Protein AF-A0AAX6G4R4-F1 (afdb_monomer_lite)

Organism: Iris pallida (NCBI:txid29817)

Sequence (168 aa):
MSNVGKSVAKDSIELMPPMQLGIRGGVRNVVQIITHDASCYMEAAGAKLEEKYNIFWTVCADYCINKITERLESMDHVKMVLDEAKAITRFLYSDELLLELMRKHIVERELIRSSMLKSVVPFITLENMVSERENLVRMFTSEAWSTFPWICDLVMDSSFGAAEIDIL

Foldseek 3Di:
DPDPVVVVLVVVVVPDDDWDWDFDDDPDTEIETEAQDDPPSLVVVQVVCVVVDNYHYYYDPLSVVLVVLVVQCPDPVSVVLLVVLVVVLCVCPVDPLSLVLLLVQADVSDLQDDDPRPSCRSVSSSVSCVVSVVSVVCSCVDPSVVPDPCVVVVVPPPVPPPPPPPPD

Radius of gyration: 25.33 Å; chains: 1; bounding box: 49×46×71 Å

pLDDT: mean 76.09, std 22.22, range [28.98, 96.69]

InterPro domains:
  IPR007021 Domain of unknown function DUF659 [PF04937] (26-88)

Structure (mmCIF, N/CA/C/O backbone):
data_AF-A0AAX6G4R4-F1
#
_entry.id   AF-A0AAX6G4R4-F1
#
loop_
_atom_site.group_PDB
_atom_site.id
_atom_site.type_symbol
_atom_site.label_atom_id
_atom_site.label_alt_id
_atom_site.label_comp_id
_atom_site.label_asym_id
_atom_site.label_entity_id
_atom_site.label_seq_id
_atom_site.pdbx_PDB_ins_code
_atom_site.Cartn_x
_atom_site.Cartn_y
_atom_site.Cartn_z
_atom_site.occupancy
_atom_site.B_iso_or_equiv
_atom_site.auth_seq_id
_atom_site.auth_comp_id
_atom_site.auth_asym_id
_atom_site.auth_atom_id
_atom_site.pdbx_PDB_model_num
ATOM 1 N N . MET A 1 1 ? -22.567 -13.979 45.322 1.00 32.25 1 MET A N 1
ATOM 2 C CA . MET A 1 1 ? -21.592 -13.941 44.203 1.00 32.25 1 MET A CA 1
ATOM 3 C C . MET A 1 1 ? -21.532 -12.532 43.586 1.00 32.25 1 MET A C 1
ATOM 5 O O . MET A 1 1 ? -21.716 -12.382 42.389 1.00 32.25 1 MET A O 1
ATOM 9 N N . SER A 1 2 ? -21.326 -11.475 44.389 1.00 43.62 2 SER A N 1
ATOM 10 C CA . SER A 1 2 ? -21.763 -10.108 44.019 1.00 43.62 2 SER A CA 1
ATOM 11 C C . SER A 1 2 ? -20.730 -8.979 44.151 1.00 43.62 2 SER A C 1
ATOM 13 O O . SER A 1 2 ? -21.127 -7.820 44.089 1.00 43.62 2 SER A O 1
ATOM 15 N N . ASN A 1 3 ? -19.433 -9.262 44.306 1.00 31.30 3 ASN A N 1
ATOM 16 C CA . ASN A 1 3 ? -18.429 -8.197 44.503 1.00 31.30 3 ASN A CA 1
ATOM 17 C C . ASN A 1 3 ? -17.308 -8.136 43.457 1.00 31.30 3 ASN A C 1
ATOM 19 O O . ASN A 1 3 ? -16.628 -7.120 43.385 1.00 31.30 3 ASN A O 1
ATOM 23 N N . VAL A 1 4 ? -17.148 -9.152 42.604 1.00 34.06 4 VAL A N 1
ATOM 24 C CA . VAL A 1 4 ? -16.062 -9.176 41.607 1.00 34.06 4 VAL A CA 1
ATOM 25 C C . VAL A 1 4 ? -16.385 -8.277 40.405 1.00 34.06 4 VAL A C 1
ATOM 27 O O . VAL A 1 4 ? -15.574 -7.443 40.024 1.00 34.06 4 VAL A O 1
ATOM 30 N N . GLY A 1 5 ? -17.614 -8.328 39.874 1.00 31.55 5 GLY A N 1
ATOM 31 C CA . GLY A 1 5 ? -18.009 -7.516 38.708 1.00 31.55 5 GLY A CA 1
ATOM 32 C C . GLY A 1 5 ? -18.078 -6.001 38.957 1.00 31.55 5 GLY A C 1
ATOM 33 O O . GLY A 1 5 ? -18.014 -5.221 38.012 1.00 31.55 5 GLY A O 1
ATOM 34 N N . LYS A 1 6 ? -18.177 -5.564 40.222 1.00 33.38 6 LYS A N 1
ATOM 35 C CA . LYS A 1 6 ? -18.164 -4.135 40.584 1.00 33.38 6 LYS A CA 1
ATOM 36 C C . LYS A 1 6 ? -16.751 -3.563 40.715 1.00 33.38 6 LYS A C 1
ATOM 38 O O . LYS A 1 6 ? -16.592 -2.374 40.457 1.00 33.38 6 LYS A O 1
ATOM 43 N N . SER A 1 7 ? -15.754 -4.371 41.098 1.00 30.64 7 SER A N 1
ATOM 44 C CA . SER A 1 7 ? -14.354 -3.914 41.152 1.00 30.64 7 SER A CA 1
ATOM 45 C C . SER A 1 7 ? -13.790 -3.787 39.742 1.00 30.64 7 SER A C 1
ATOM 47 O O . SER A 1 7 ? -13.319 -2.715 39.394 1.00 30.64 7 SER A O 1
ATOM 49 N N . VAL A 1 8 ? -14.007 -4.787 38.880 1.00 35.00 8 VAL A N 1
ATOM 50 C CA . VAL A 1 8 ? -13.527 -4.759 37.487 1.00 35.00 8 VAL A CA 1
ATOM 51 C C . VAL A 1 8 ? -14.043 -3.524 36.736 1.00 35.00 8 VAL A C 1
ATOM 53 O O . VAL A 1 8 ? -13.283 -2.852 36.046 1.00 35.00 8 VAL A O 1
ATOM 56 N N . ALA A 1 9 ? -15.314 -3.153 36.925 1.00 34.34 9 ALA A N 1
ATOM 57 C CA . ALA A 1 9 ? -15.890 -1.960 36.300 1.00 34.34 9 ALA A CA 1
ATOM 58 C C . ALA A 1 9 ? -15.346 -0.631 36.861 1.00 34.34 9 ALA A C 1
ATOM 60 O O . ALA A 1 9 ? -15.424 0.387 36.179 1.00 34.34 9 ALA A O 1
ATOM 61 N N . LYS A 1 10 ? -14.830 -0.621 38.096 1.00 30.77 10 LYS A N 1
ATOM 62 C CA . LYS A 1 10 ? -14.210 0.553 38.723 1.00 30.77 10 LYS A CA 1
ATOM 63 C C . LYS A 1 10 ? -12.753 0.697 38.277 1.00 30.77 10 LYS A C 1
ATOM 65 O O . LYS A 1 10 ? -12.349 1.786 37.886 1.00 30.77 10 LYS A O 1
ATOM 70 N N . ASP A 1 11 ? -12.033 -0.419 38.244 1.00 33.00 11 ASP A N 1
ATOM 71 C CA . ASP A 1 11 ? -10.621 -0.495 37.865 1.00 33.00 11 ASP A CA 1
ATOM 72 C C . ASP A 1 11 ? -10.423 -0.146 36.378 1.00 33.00 11 ASP A C 1
ATOM 74 O O . ASP A 1 11 ? -9.421 0.447 35.990 1.00 33.00 11 ASP A O 1
ATOM 78 N N . SER A 1 12 ? -11.425 -0.422 35.537 1.00 32.88 12 SER A N 1
ATOM 79 C CA . SER A 1 12 ? -11.348 -0.114 34.106 1.00 32.88 12 SER A CA 1
ATOM 80 C C . SER A 1 12 ? -11.524 1.385 33.788 1.00 32.88 12 SER A C 1
ATOM 82 O O . SER A 1 12 ? -11.004 1.867 32.780 1.00 32.88 12 SER A O 1
ATOM 84 N N . ILE A 1 13 ? -12.212 2.149 34.650 1.00 39.50 13 ILE A N 1
ATOM 85 C CA . ILE A 1 13 ? -12.392 3.606 34.483 1.00 39.50 13 ILE A CA 1
ATOM 86 C C . ILE A 1 13 ? -11.083 4.356 34.785 1.00 39.50 13 ILE A C 1
ATOM 88 O O . ILE A 1 13 ? -10.814 5.386 34.172 1.00 39.50 13 ILE A O 1
ATOM 92 N N . GLU A 1 14 ? -10.246 3.829 35.685 1.00 36.06 14 GLU A N 1
ATOM 93 C CA . GLU A 1 14 ? -8.945 4.418 36.043 1.00 36.06 14 GLU A CA 1
ATOM 94 C C . GLU A 1 14 ? -7.840 4.141 35.002 1.00 36.06 14 GLU A C 1
ATOM 96 O O . GLU A 1 14 ? -6.812 4.814 35.008 1.00 36.06 14 GLU A O 1
ATOM 101 N N . LEU A 1 15 ? -8.063 3.209 34.066 1.00 39.12 15 LEU A N 1
ATOM 102 C CA . LEU A 1 15 ? -7.112 2.827 33.011 1.00 39.12 15 LEU A CA 1
ATOM 103 C C . LEU A 1 15 ? -7.317 3.561 31.672 1.00 39.12 15 LEU A C 1
ATOM 105 O O . LEU A 1 15 ? -6.653 3.226 30.690 1.00 39.12 15 LEU A O 1
ATOM 109 N N . MET A 1 16 ? -8.215 4.551 31.591 1.00 38.34 16 MET A N 1
ATOM 110 C CA . MET A 1 16 ? -8.446 5.281 30.338 1.00 38.34 16 MET A CA 1
ATOM 111 C C . MET A 1 16 ? -7.226 6.142 29.949 1.00 38.34 16 MET A C 1
ATOM 113 O O . MET A 1 16 ? -6.862 7.053 30.698 1.00 38.34 16 MET A O 1
ATOM 117 N N . PRO A 1 17 ? -6.615 5.927 28.764 1.00 42.03 17 PRO A N 1
ATOM 118 C CA . PRO A 1 17 ? -5.632 6.856 28.218 1.00 42.03 17 PRO A CA 1
ATOM 119 C C . PRO A 1 17 ? -6.292 8.216 27.914 1.00 42.03 17 PRO A C 1
ATOM 121 O O . PRO A 1 17 ? -7.521 8.299 27.818 1.00 42.03 17 PRO A O 1
ATOM 124 N N . PRO A 1 18 ? -5.503 9.301 27.778 1.00 41.75 18 PRO A N 1
ATOM 125 C CA . PRO A 1 18 ? -6.029 10.658 27.664 1.00 41.75 18 PRO A CA 1
ATOM 126 C C . PRO A 1 18 ? -7.021 10.781 26.501 1.00 41.75 18 PRO A C 1
ATOM 128 O O . PRO A 1 18 ? -6.659 10.668 25.331 1.00 41.75 18 PRO A O 1
ATOM 131 N N . MET A 1 19 ? -8.287 11.016 26.851 1.00 50.53 19 MET A N 1
ATOM 132 C CA . MET A 1 19 ? -9.370 11.291 25.911 1.00 50.53 19 MET A CA 1
ATOM 133 C C . MET A 1 19 ? -9.081 12.605 25.183 1.00 50.53 19 MET A C 1
ATOM 135 O O . MET A 1 19 ? -8.922 13.648 25.818 1.00 50.53 19 MET A O 1
ATOM 139 N N . GLN A 1 20 ? -9.034 12.580 23.853 1.00 47.88 20 GLN A N 1
ATOM 140 C CA . GLN A 1 20 ? -8.992 13.808 23.064 1.00 47.88 20 GLN A CA 1
ATOM 141 C C . GLN A 1 20 ? -10.410 14.377 22.975 1.00 47.88 20 GLN A C 1
ATOM 143 O O . GLN A 1 20 ? -11.311 13.774 22.395 1.00 47.88 20 GLN A O 1
ATOM 148 N N . LEU A 1 21 ? -10.606 15.523 23.629 1.00 48.16 21 LEU A N 1
ATOM 149 C CA . LEU A 1 21 ? -11.894 16.189 23.783 1.00 48.16 21 LEU A CA 1
ATOM 150 C C . LEU A 1 21 ? -12.089 17.234 22.676 1.00 48.16 21 LEU A C 1
ATOM 152 O O . LEU A 1 21 ? -11.410 18.260 22.667 1.00 48.16 21 LEU A O 1
ATOM 156 N N . GLY A 1 22 ? -13.038 17.004 21.769 1.00 49.78 22 GLY A N 1
ATOM 157 C CA . GLY A 1 22 ? -13.491 18.015 20.811 1.00 49.78 22 GLY A CA 1
ATOM 158 C C . GLY A 1 22 ? -14.772 18.690 21.305 1.00 49.78 22 GLY A C 1
ATOM 159 O O . GLY A 1 22 ? -15.817 18.047 21.369 1.00 49.78 22 GLY A O 1
ATOM 160 N N . ILE A 1 23 ? -14.723 19.981 21.653 1.00 45.28 23 ILE A N 1
ATOM 161 C CA . ILE A 1 23 ? -15.924 20.756 22.016 1.00 45.28 23 ILE A CA 1
ATOM 162 C C . ILE A 1 23 ? -16.455 21.455 20.759 1.00 45.28 23 ILE A C 1
ATOM 164 O O . ILE A 1 23 ? -15.799 22.346 20.220 1.00 45.28 23 ILE A O 1
ATOM 168 N N . ARG A 1 24 ? -17.659 21.090 20.298 1.00 47.53 24 ARG A N 1
ATOM 169 C CA . ARG A 1 24 ? -18.380 21.826 19.244 1.00 47.53 24 ARG A CA 1
ATOM 170 C C . ARG A 1 24 ? -19.374 22.789 19.899 1.00 47.53 24 ARG A C 1
ATOM 172 O O . ARG A 1 24 ? -20.313 22.364 20.563 1.00 47.53 24 ARG A O 1
ATOM 179 N N . GLY A 1 25 ? -19.134 24.092 19.744 1.00 42.25 25 GLY A N 1
ATOM 180 C CA . GLY A 1 25 ? -19.896 25.151 20.410 1.00 42.25 25 GLY A CA 1
ATOM 181 C C . GLY A 1 25 ? -21.343 25.285 19.922 1.00 42.25 25 GLY A C 1
ATOM 182 O O . GLY A 1 25 ? -21.598 25.445 18.730 1.00 42.25 25 GLY A O 1
ATOM 183 N N . GLY A 1 26 ? -22.274 25.276 20.875 1.00 48.47 26 GLY A N 1
ATOM 184 C CA . GLY A 1 26 ? -23.694 25.589 20.728 1.00 48.47 26 GLY A CA 1
ATOM 185 C C . GLY A 1 26 ? -24.320 25.791 22.114 1.00 48.47 26 GLY A C 1
ATOM 186 O O . GLY A 1 26 ? -23.740 25.384 23.114 1.00 48.47 26 GLY A O 1
ATOM 187 N N . VAL A 1 27 ? -25.506 26.410 22.187 1.00 52.50 27 VAL A N 1
ATOM 188 C CA . VAL A 1 27 ? -26.183 26.874 23.430 1.00 52.50 27 VAL A CA 1
ATOM 189 C C . VAL A 1 27 ? -26.448 25.751 24.465 1.00 52.50 27 VAL A C 1
ATOM 191 O O . VAL A 1 27 ? -26.814 26.014 25.607 1.00 52.50 27 VAL A O 1
ATOM 194 N N . ARG A 1 28 ? -26.204 24.486 24.097 1.00 61.75 28 ARG A N 1
ATOM 195 C CA . ARG A 1 28 ? -26.042 23.335 24.993 1.00 61.75 28 ARG A CA 1
ATOM 196 C C . ARG A 1 28 ? -24.713 22.654 24.657 1.00 61.75 28 ARG A C 1
ATOM 198 O O . ARG A 1 28 ? -24.560 22.163 23.543 1.00 61.75 28 ARG A O 1
ATOM 205 N N . ASN A 1 29 ? -23.773 22.629 25.602 1.00 67.12 29 ASN A N 1
ATOM 206 C CA . ASN A 1 29 ? -22.478 21.975 25.411 1.00 67.12 29 ASN A CA 1
ATOM 207 C C . ASN A 1 29 ? -22.693 20.462 25.243 1.00 67.12 29 ASN A C 1
ATOM 209 O O . ASN A 1 29 ? -23.047 19.763 26.193 1.00 67.12 29 ASN A O 1
ATOM 213 N N . VAL A 1 30 ? -22.520 19.978 24.017 1.00 71.81 30 VAL A N 1
ATOM 214 C CA . VAL A 1 30 ? -22.445 18.556 23.678 1.00 71.81 30 VAL A CA 1
ATOM 215 C C . VAL A 1 30 ? -20.968 18.218 23.540 1.00 71.81 30 VAL A C 1
ATOM 217 O O . VAL A 1 30 ? -20.228 18.928 22.857 1.00 71.81 30 VAL A O 1
ATOM 220 N N . VAL A 1 31 ? -20.534 17.147 24.194 1.00 82.38 31 VAL A N 1
ATOM 221 C CA . VAL A 1 31 ? -19.147 16.680 24.130 1.00 82.38 31 VAL A CA 1
ATOM 222 C C . VAL A 1 31 ? -19.068 15.460 23.220 1.00 82.38 31 VAL A C 1
ATOM 224 O O . VAL A 1 31 ? -19.805 14.503 23.425 1.00 82.38 31 VAL A O 1
ATOM 227 N N . GLN A 1 32 ? -18.159 15.466 22.244 1.00 83.12 32 GLN A N 1
ATOM 228 C CA . GLN A 1 32 ? -17.844 14.268 21.467 1.00 83.12 32 GLN A CA 1
ATOM 229 C C . GLN A 1 32 ? -16.533 13.657 21.964 1.00 83.12 32 GLN A C 1
ATOM 231 O O . GLN A 1 32 ? -15.513 14.343 22.067 1.00 83.12 32 GLN A O 1
ATOM 236 N N . ILE A 1 33 ? -16.572 12.359 22.251 1.00 84.00 33 ILE A N 1
ATOM 237 C CA . ILE A 1 33 ? -15.412 11.534 22.565 1.00 84.00 33 ILE A CA 1
ATOM 238 C C . ILE A 1 33 ? -15.096 10.691 21.332 1.00 84.00 33 ILE A C 1
ATOM 240 O O . ILE A 1 33 ? -15.961 9.988 20.806 1.00 84.00 33 ILE A O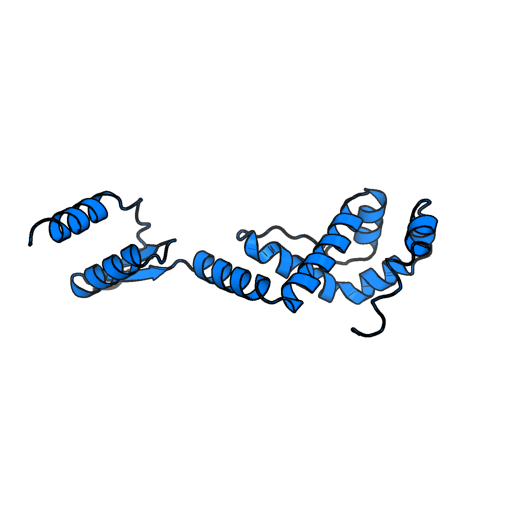 1
ATOM 244 N N . ILE A 1 34 ? -13.847 10.765 20.879 1.00 83.94 34 ILE A N 1
ATOM 245 C CA . ILE A 1 34 ? -13.339 9.971 19.760 1.00 83.94 34 ILE A CA 1
ATOM 246 C C . ILE A 1 34 ? -12.257 9.036 20.301 1.00 83.94 34 ILE A C 1
ATOM 248 O O . ILE A 1 34 ? -11.287 9.504 20.900 1.00 83.94 34 ILE A O 1
ATOM 252 N N . THR A 1 35 ? -12.417 7.723 20.125 1.00 85.56 35 THR A N 1
ATOM 253 C CA . THR A 1 35 ? -11.451 6.715 20.602 1.00 85.56 35 THR A CA 1
ATOM 254 C C . THR A 1 35 ? -10.805 5.962 19.452 1.00 85.56 35 THR A C 1
ATOM 256 O O . THR A 1 35 ? -11.421 5.761 18.415 1.00 85.56 35 THR A O 1
ATOM 259 N N . HIS A 1 36 ? -9.561 5.515 19.640 1.00 81.75 36 HIS A N 1
ATOM 260 C CA . HIS A 1 36 ? -8.829 4.738 18.630 1.00 81.75 36 HIS A CA 1
ATOM 261 C C . HIS A 1 36 ? -9.037 3.221 18.725 1.00 81.75 36 HIS A C 1
ATOM 263 O O . HIS A 1 36 ? -8.503 2.466 17.917 1.00 81.75 36 HIS A O 1
ATOM 269 N N . ASP A 1 37 ? -9.794 2.784 19.726 1.00 79.38 37 ASP A N 1
ATOM 270 C CA . ASP A 1 37 ? -10.117 1.391 19.991 1.00 79.38 37 ASP A CA 1
ATOM 271 C C . ASP A 1 37 ? -11.640 1.222 20.038 1.00 79.38 37 ASP A C 1
ATOM 273 O O . ASP A 1 37 ? -12.356 2.087 20.558 1.00 79.38 37 ASP A O 1
ATOM 277 N N . ALA A 1 38 ? -12.095 0.099 19.487 1.00 78.81 38 ALA A N 1
ATOM 278 C CA . ALA A 1 38 ? -13.481 -0.355 19.450 1.00 78.81 38 ALA A CA 1
ATOM 279 C C . ALA A 1 38 ? -13.657 -1.688 20.200 1.00 78.81 38 ALA A C 1
ATOM 281 O O . ALA A 1 38 ? -14.526 -2.489 19.865 1.00 78.81 38 ALA A O 1
ATOM 282 N N . SER A 1 39 ? -12.798 -1.977 21.182 1.00 84.62 39 SER A N 1
ATOM 283 C CA . SER A 1 39 ? -12.949 -3.156 22.032 1.00 84.62 39 SER A CA 1
ATOM 284 C C . SER A 1 39 ? -14.310 -3.172 22.733 1.00 84.62 39 SER A C 1
ATOM 286 O O . SER A 1 39 ? -14.888 -2.129 23.046 1.00 84.62 39 SER A O 1
ATOM 288 N N . CYS A 1 40 ? -14.807 -4.373 23.046 1.00 82.62 40 CYS A N 1
ATOM 289 C CA . CYS A 1 40 ? -16.101 -4.553 23.714 1.00 82.62 40 CYS A CA 1
ATOM 290 C C . CYS A 1 40 ? -16.196 -3.807 25.057 1.00 82.62 40 CYS A C 1
ATOM 292 O O . CYS A 1 40 ? -17.282 -3.417 25.480 1.00 82.62 40 CYS A O 1
ATOM 294 N N . TYR A 1 41 ? -15.057 -3.576 25.718 1.00 83.38 41 TYR A N 1
ATOM 295 C CA . TYR A 1 41 ? -14.974 -2.736 26.906 1.00 83.38 41 TYR A CA 1
ATOM 296 C C . TYR A 1 41 ? -15.220 -1.255 26.584 1.00 83.38 41 TYR A C 1
ATOM 298 O O . TYR A 1 41 ? -16.024 -0.612 27.260 1.00 83.38 41 TYR A O 1
ATOM 306 N N . MET A 1 42 ? -14.556 -0.721 25.554 1.00 84.94 42 MET A N 1
ATOM 307 C CA . MET A 1 42 ? -14.685 0.682 25.148 1.00 84.94 42 MET A CA 1
ATOM 308 C C . MET A 1 42 ? -16.080 0.989 24.610 1.00 84.94 42 MET A C 1
ATOM 310 O O . MET A 1 42 ? -16.635 2.032 24.939 1.00 84.94 42 MET A O 1
ATOM 314 N N . GLU A 1 43 ? -16.676 0.058 23.868 1.00 84.69 43 GLU A N 1
ATOM 315 C CA . GLU A 1 43 ? -18.054 0.168 23.389 1.00 84.69 43 GLU A CA 1
ATOM 316 C C . GLU A 1 43 ? -19.056 0.184 24.557 1.00 84.69 43 GLU A C 1
ATOM 318 O O . GLU A 1 43 ? -19.905 1.072 24.644 1.00 84.69 43 GLU A O 1
ATOM 323 N N . ALA A 1 44 ? -18.910 -0.732 25.523 1.00 86.31 44 ALA A N 1
ATOM 324 C CA . ALA A 1 44 ? -19.759 -0.759 26.714 1.00 86.31 44 ALA A CA 1
ATOM 325 C C . ALA A 1 44 ? -19.585 0.495 27.592 1.00 86.31 44 ALA A C 1
ATOM 327 O O . ALA A 1 44 ? -20.557 1.005 28.158 1.00 86.31 44 ALA A O 1
ATOM 328 N N . ALA A 1 45 ? -18.355 1.001 27.717 1.00 86.00 45 ALA A N 1
ATOM 329 C CA . ALA A 1 45 ? -18.065 2.238 28.431 1.00 86.00 45 ALA A CA 1
ATOM 330 C C . ALA A 1 45 ? -18.668 3.455 27.713 1.00 86.00 45 ALA A C 1
ATOM 332 O O . ALA A 1 45 ? -19.313 4.275 28.366 1.00 86.00 45 ALA A O 1
ATOM 333 N N . GLY A 1 46 ? -18.515 3.538 26.388 1.00 86.56 46 GLY A N 1
ATOM 334 C CA . GLY A 1 46 ? -19.108 4.568 25.538 1.00 86.56 46 GLY A CA 1
ATOM 335 C C . GLY A 1 46 ? -20.622 4.624 25.704 1.00 86.56 46 GLY A C 1
ATOM 336 O O . GLY A 1 46 ? -21.141 5.646 26.146 1.00 86.56 46 GLY A O 1
ATOM 337 N N . ALA A 1 47 ? -21.309 3.496 25.497 1.00 86.69 47 ALA A N 1
ATOM 338 C CA . ALA A 1 47 ? -22.764 3.395 25.636 1.00 86.69 47 ALA A CA 1
ATOM 339 C C . ALA A 1 47 ? -23.261 3.837 27.026 1.00 86.69 47 ALA A C 1
ATOM 341 O O . ALA A 1 47 ? -24.239 4.573 27.156 1.00 86.69 47 ALA A O 1
ATOM 342 N N . LYS A 1 48 ? -22.550 3.444 28.090 1.00 88.38 48 LYS A N 1
ATOM 343 C CA . LYS A 1 48 ? -22.893 3.837 29.464 1.00 88.38 48 LYS A CA 1
ATOM 344 C C . LYS A 1 48 ? -22.702 5.334 29.721 1.00 88.38 48 LYS A C 1
ATOM 346 O O . LYS A 1 48 ? -23.409 5.918 30.546 1.00 88.38 48 LYS A O 1
ATOM 351 N N . LEU A 1 49 ? -21.715 5.956 29.081 1.00 86.50 49 LEU A N 1
ATOM 352 C CA . LEU A 1 49 ? -21.482 7.388 29.215 1.00 86.50 49 LEU A CA 1
ATOM 353 C C . LEU A 1 49 ? -22.505 8.204 28.415 1.00 86.50 49 LEU A C 1
ATOM 355 O O . LEU A 1 49 ? -22.951 9.230 28.925 1.00 86.50 49 LEU A O 1
ATOM 359 N N . GLU A 1 50 ? -22.912 7.733 27.235 1.00 88.12 50 GLU A N 1
ATOM 360 C CA . GLU A 1 50 ? -23.986 8.335 26.428 1.00 88.12 50 GLU A CA 1
ATOM 361 C C . GLU A 1 50 ? -25.350 8.288 27.139 1.00 88.12 50 GLU A C 1
ATOM 363 O O . GLU A 1 50 ? -26.120 9.240 27.062 1.00 88.12 50 GLU A O 1
ATOM 368 N N . GLU A 1 51 ? -25.643 7.220 27.893 1.00 87.75 51 GLU A N 1
ATOM 369 C CA . GLU A 1 51 ? -26.878 7.123 28.691 1.00 87.75 51 GLU A CA 1
ATOM 370 C C . GLU A 1 51 ? -26.907 8.148 29.841 1.00 87.75 51 GLU A C 1
ATOM 372 O O . GLU A 1 51 ? -27.956 8.687 30.199 1.00 87.75 51 GLU A O 1
ATOM 377 N N . LYS A 1 52 ? -25.745 8.411 30.451 1.00 85.62 52 LYS A N 1
ATOM 378 C CA . LYS A 1 52 ? -25.644 9.195 31.690 1.00 85.62 52 LYS A CA 1
ATOM 379 C C . LYS A 1 52 ? -25.359 10.679 31.460 1.00 85.62 52 LYS A C 1
ATOM 381 O O . LYS A 1 52 ? -25.709 11.506 32.306 1.00 85.62 52 LYS A O 1
ATOM 386 N N . TYR A 1 53 ? -24.687 11.024 30.369 1.00 84.62 53 TYR A N 1
ATOM 387 C CA . TYR A 1 53 ? -24.206 12.372 30.089 1.00 84.62 53 TYR A CA 1
ATOM 388 C C . TYR A 1 53 ? -24.592 12.799 28.671 1.00 84.62 53 TYR A C 1
ATOM 390 O O . TYR A 1 53 ? -24.785 11.973 27.792 1.00 84.62 53 TYR A O 1
ATOM 398 N N . ASN A 1 54 ? -24.663 14.111 28.426 1.00 83.44 54 ASN A N 1
ATOM 399 C CA . ASN A 1 54 ? -24.919 14.669 27.093 1.00 83.44 54 ASN A CA 1
ATOM 400 C C . ASN A 1 54 ? -23.658 14.601 26.209 1.00 83.44 54 ASN A C 1
ATOM 402 O O . ASN A 1 54 ? -23.092 15.633 25.827 1.00 83.44 54 ASN A O 1
ATOM 406 N N . ILE A 1 55 ? -23.176 13.383 25.967 1.00 84.94 55 ILE A N 1
ATOM 407 C CA . ILE A 1 55 ? -21.977 13.105 25.185 1.00 84.94 55 ILE A CA 1
ATOM 408 C C . ILE A 1 55 ? -22.273 12.112 24.062 1.00 84.94 55 ILE A C 1
ATOM 410 O O . ILE A 1 55 ? -23.212 11.334 24.169 1.00 84.94 55 ILE A O 1
ATOM 414 N N . PHE A 1 56 ? -21.441 12.131 23.024 1.00 84.75 56 PHE A N 1
ATOM 415 C CA . PHE A 1 56 ? -21.441 11.140 21.947 1.00 84.75 56 PHE A CA 1
ATOM 416 C C . PHE A 1 56 ? -20.089 10.443 21.893 1.00 84.75 56 PHE A C 1
ATOM 418 O O . PHE A 1 56 ? -19.052 11.112 21.896 1.00 84.75 56 PHE A O 1
ATOM 425 N N . TRP A 1 57 ? -20.095 9.120 21.827 1.00 86.94 57 TRP A N 1
ATOM 426 C CA . TRP A 1 57 ? -18.909 8.301 21.659 1.00 86.94 57 TRP A CA 1
ATOM 427 C C . TRP A 1 57 ? -18.837 7.773 20.229 1.00 86.94 57 TRP A C 1
ATOM 429 O O . TRP A 1 57 ? -19.800 7.263 19.667 1.00 86.94 57 TRP A O 1
ATOM 439 N N . THR A 1 58 ? -17.666 7.915 19.620 1.00 86.12 58 THR A N 1
ATOM 440 C CA . THR A 1 58 ? -17.404 7.438 18.261 1.00 86.12 58 THR A CA 1
ATOM 441 C C . THR A 1 58 ? -15.994 6.879 18.175 1.00 86.12 58 THR A C 1
ATOM 443 O O . THR A 1 58 ? -15.090 7.333 18.877 1.00 86.12 58 THR A O 1
ATOM 446 N N . VAL A 1 59 ? -15.791 5.912 17.287 1.00 87.06 59 VAL A N 1
ATOM 447 C CA . VAL A 1 59 ? -14.458 5.398 16.967 1.00 87.06 59 VAL A CA 1
ATOM 448 C C . VAL A 1 59 ? -13.805 6.303 15.918 1.00 87.06 59 VAL A C 1
ATOM 450 O O . VAL A 1 59 ? -14.486 6.914 15.092 1.00 87.06 59 VAL A O 1
ATOM 453 N N . CYS A 1 60 ? -12.483 6.423 15.960 1.00 87.06 60 CYS A N 1
ATOM 454 C CA . CYS A 1 60 ? -11.723 7.228 15.022 1.00 87.06 60 CYS A CA 1
ATOM 455 C C . CYS A 1 60 ? -11.815 6.684 13.584 1.00 87.06 60 CYS A C 1
ATOM 457 O O . CYS A 1 60 ? -11.945 5.482 13.338 1.00 87.06 60 CYS A O 1
ATOM 459 N N . ALA A 1 61 ? -11.744 7.592 12.609 1.00 88.25 61 ALA A N 1
ATOM 460 C CA . ALA A 1 61 ? -11.896 7.239 11.199 1.00 88.25 61 ALA A CA 1
ATOM 461 C C . ALA A 1 61 ? -10.741 6.365 10.684 1.00 88.25 61 ALA A C 1
ATOM 463 O O . ALA A 1 61 ? -10.957 5.477 9.863 1.00 88.25 61 ALA A O 1
ATOM 464 N N . ASP A 1 62 ? -9.524 6.582 11.180 1.00 88.38 62 ASP A N 1
ATOM 465 C CA . ASP A 1 62 ? -8.342 5.793 10.839 1.00 88.38 62 ASP A CA 1
ATOM 466 C C . ASP A 1 62 ? -8.451 4.336 11.297 1.00 88.38 62 ASP A C 1
ATOM 468 O O . ASP A 1 62 ? -8.044 3.445 10.553 1.00 88.38 62 ASP A O 1
ATOM 472 N N . TYR A 1 63 ? -9.072 4.065 12.450 1.00 87.81 63 TYR A N 1
ATOM 473 C CA . TYR A 1 63 ? -9.382 2.695 12.867 1.00 87.81 63 TYR A CA 1
ATOM 474 C C . TYR A 1 63 ? -10.327 2.017 11.871 1.00 87.81 63 TYR A C 1
ATOM 476 O O . TYR A 1 63 ? -10.058 0.902 11.424 1.00 87.81 63 TYR A O 1
ATOM 484 N N . CYS A 1 64 ? -11.401 2.702 11.471 1.00 90.25 64 CYS A N 1
ATOM 485 C CA . CYS A 1 64 ? -12.354 2.172 10.497 1.00 90.25 64 CYS A CA 1
ATOM 486 C C . CYS A 1 64 ? -11.687 1.885 9.145 1.00 90.25 64 CYS A C 1
ATOM 488 O O . CYS A 1 64 ? -11.901 0.818 8.574 1.00 90.25 64 CYS A O 1
ATOM 490 N N . ILE A 1 65 ? -10.846 2.799 8.654 1.00 92.12 65 ILE A N 1
ATOM 491 C CA . ILE A 1 65 ? -10.108 2.616 7.397 1.00 92.12 65 ILE A CA 1
ATOM 492 C C . ILE A 1 65 ? -9.163 1.416 7.495 1.00 92.12 65 ILE A C 1
ATOM 494 O O . ILE A 1 65 ? -9.191 0.572 6.605 1.00 92.12 65 ILE A O 1
ATOM 498 N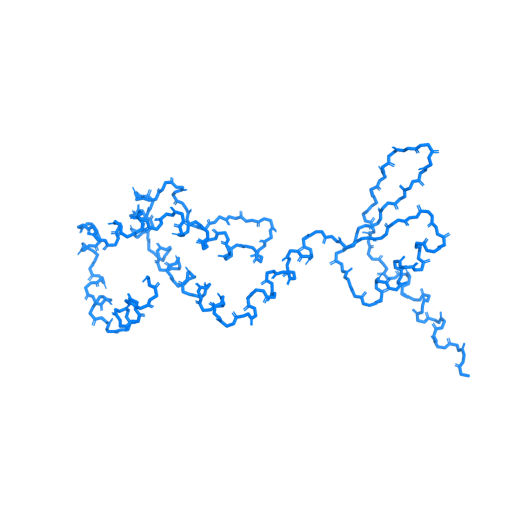 N . ASN A 1 66 ? -8.398 1.291 8.587 1.00 91.94 66 ASN A N 1
ATOM 499 C CA . ASN A 1 66 ? -7.523 0.137 8.819 1.00 91.94 66 ASN A CA 1
ATOM 500 C C . ASN A 1 66 ? -8.307 -1.184 8.821 1.00 91.94 66 ASN A C 1
ATOM 502 O O . ASN A 1 66 ? -7.842 -2.179 8.278 1.00 91.94 66 ASN A O 1
ATOM 506 N N . LYS A 1 67 ? -9.517 -1.211 9.392 1.00 91.94 67 LYS A N 1
ATOM 507 C CA . LYS A 1 67 ? -10.362 -2.413 9.371 1.00 91.94 67 LYS A CA 1
ATOM 508 C C . LYS A 1 67 ? -10.922 -2.739 7.993 1.00 91.94 67 LYS A C 1
ATOM 510 O O . LYS A 1 67 ? -11.013 -3.916 7.646 1.00 91.94 67 LYS A O 1
ATOM 515 N N . ILE A 1 68 ? -11.272 -1.729 7.201 1.00 94.94 68 ILE A N 1
ATOM 516 C CA . ILE A 1 68 ? -11.696 -1.931 5.811 1.00 94.94 68 ILE A CA 1
ATOM 517 C C . ILE A 1 68 ? -10.537 -2.506 4.991 1.00 94.94 68 ILE A C 1
ATOM 519 O O . ILE A 1 68 ? -10.732 -3.500 4.294 1.00 94.94 68 ILE A O 1
ATOM 523 N N . THR A 1 69 ? -9.334 -1.939 5.107 1.00 93.75 69 THR A N 1
ATOM 524 C CA . THR A 1 69 ? -8.156 -2.425 4.375 1.00 93.75 69 THR A CA 1
ATOM 525 C C . THR A 1 69 ? -7.742 -3.825 4.821 1.00 93.75 69 THR A C 1
ATOM 527 O O . THR A 1 69 ? -7.572 -4.681 3.962 1.00 93.75 69 THR A O 1
ATOM 530 N N . GLU A 1 70 ? -7.714 -4.123 6.126 1.00 93.94 70 GLU A N 1
ATOM 531 C CA . GLU A 1 70 ? -7.486 -5.486 6.646 1.00 93.94 70 GLU A CA 1
ATOM 532 C C . GLU A 1 70 ? -8.493 -6.493 6.068 1.00 93.94 70 GLU A C 1
ATOM 534 O O . GLU A 1 70 ? -8.142 -7.619 5.704 1.00 93.94 70 GLU A O 1
ATOM 539 N N . ARG A 1 71 ? -9.770 -6.101 5.965 1.00 96.19 71 ARG A N 1
ATOM 540 C CA . ARG A 1 71 ? -10.803 -6.974 5.406 1.00 96.19 71 ARG A CA 1
ATOM 541 C C . ARG A 1 71 ? -10.588 -7.223 3.916 1.00 96.19 71 ARG A C 1
ATOM 543 O O . ARG A 1 71 ? -10.770 -8.359 3.482 1.00 96.19 71 ARG A O 1
ATOM 550 N N . LEU A 1 72 ? -10.194 -6.207 3.156 1.00 96.00 72 LEU A N 1
ATOM 551 C CA . LEU A 1 72 ? -9.860 -6.348 1.739 1.00 96.00 72 LEU A CA 1
ATOM 552 C C . LEU A 1 72 ? -8.625 -7.235 1.549 1.00 96.00 72 LEU A C 1
ATOM 554 O O . LEU A 1 72 ? -8.679 -8.183 0.777 1.00 96.00 72 LEU A O 1
ATOM 558 N N . GLU A 1 73 ? -7.559 -7.009 2.315 1.00 92.88 73 GLU A N 1
ATOM 559 C CA . GLU A 1 73 ? -6.334 -7.823 2.283 1.00 92.88 73 GLU A CA 1
ATOM 560 C C . GLU A 1 73 ? -6.575 -9.291 2.677 1.00 92.88 73 GLU A C 1
ATOM 562 O O . GLU A 1 73 ? -5.813 -10.172 2.285 1.00 92.88 73 GLU A O 1
ATOM 567 N N . SER A 1 74 ? -7.642 -9.585 3.429 1.00 94.38 74 SER A N 1
ATOM 568 C CA . SER A 1 74 ? -8.036 -10.964 3.756 1.00 94.38 74 SER A CA 1
ATOM 569 C C . SER A 1 74 ? -8.678 -11.731 2.591 1.00 94.38 74 SER A C 1
ATOM 571 O O . SER A 1 74 ? -8.900 -12.934 2.709 1.00 94.38 74 SER A O 1
ATOM 573 N N . MET A 1 75 ? -9.026 -11.055 1.492 1.00 96.69 75 MET A N 1
ATOM 574 C CA . MET A 1 75 ? -9.621 -11.676 0.308 1.00 96.69 75 MET A CA 1
ATOM 575 C C . MET A 1 75 ? -8.503 -12.176 -0.611 1.00 96.69 75 MET A C 1
ATOM 577 O O . MET A 1 75 ? -7.690 -11.378 -1.069 1.00 96.69 75 MET A O 1
ATOM 581 N N . ASP A 1 76 ? -8.483 -13.477 -0.918 1.00 95.62 76 ASP A N 1
ATOM 582 C CA . ASP A 1 76 ? -7.356 -14.125 -1.615 1.00 95.62 76 ASP A CA 1
ATOM 583 C C . ASP A 1 76 ? -6.956 -13.430 -2.926 1.00 95.62 76 ASP A C 1
ATOM 585 O O . ASP A 1 76 ? -5.775 -13.188 -3.163 1.00 95.62 76 ASP A O 1
ATOM 589 N N . HIS A 1 77 ? -7.931 -13.040 -3.752 1.00 94.81 77 HIS A N 1
ATOM 590 C CA . HIS A 1 77 ? -7.668 -12.345 -5.017 1.00 94.81 77 HIS A CA 1
ATOM 591 C C . HIS A 1 77 ? -7.098 -10.935 -4.814 1.00 94.81 77 HIS A C 1
ATOM 593 O O . HIS A 1 77 ? -6.210 -10.526 -5.552 1.00 94.81 77 HIS A O 1
ATOM 599 N N . VAL A 1 78 ? -7.573 -10.194 -3.805 1.00 95.62 78 VAL A N 1
ATOM 600 C CA . VAL A 1 78 ? -7.037 -8.861 -3.484 1.00 95.62 78 VAL A CA 1
ATOM 601 C C . VAL A 1 78 ? -5.606 -8.999 -2.988 1.00 95.62 78 VAL A C 1
ATOM 603 O O . VAL A 1 78 ? -4.725 -8.273 -3.436 1.00 95.62 78 VAL A O 1
ATOM 606 N N . LYS A 1 79 ? -5.363 -9.957 -2.092 1.00 95.19 79 LYS A N 1
ATOM 607 C CA . LYS A 1 79 ? -4.031 -10.237 -1.566 1.00 95.19 79 LYS A CA 1
ATOM 608 C C . LYS A 1 79 ? -3.041 -10.575 -2.676 1.00 95.19 79 LYS A C 1
ATOM 610 O O . LYS A 1 79 ? -1.955 -10.011 -2.692 1.00 95.19 79 LYS A O 1
ATOM 615 N N . MET A 1 80 ? -3.432 -11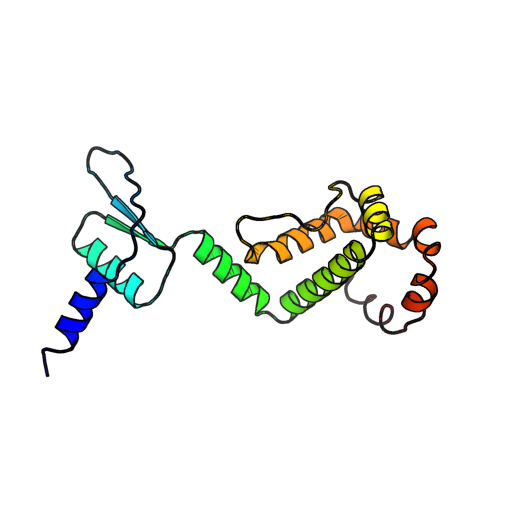.449 -3.603 1.00 96.00 80 MET A N 1
ATOM 616 C CA . MET A 1 80 ? -2.609 -11.841 -4.747 1.00 96.00 80 MET A CA 1
ATOM 617 C C . MET A 1 80 ? -2.191 -10.622 -5.582 1.00 96.00 80 MET A C 1
ATOM 619 O O . MET A 1 80 ? -0.999 -10.397 -5.769 1.00 96.00 80 MET A O 1
ATOM 623 N N . VAL A 1 81 ? -3.151 -9.771 -5.965 1.00 96.19 81 VAL A N 1
ATOM 624 C CA . VAL A 1 81 ? -2.881 -8.544 -6.737 1.00 96.19 81 VAL A CA 1
ATOM 625 C C . VAL A 1 81 ? -1.983 -7.569 -5.966 1.00 96.19 81 VAL A C 1
ATOM 627 O O . VAL A 1 81 ? -1.076 -6.964 -6.535 1.00 96.19 81 VAL A O 1
ATOM 630 N N . LEU A 1 82 ? -2.204 -7.404 -4.658 1.00 95.62 82 LEU A N 1
ATOM 631 C CA . LEU A 1 82 ? -1.359 -6.542 -3.827 1.00 95.62 82 LEU A CA 1
ATOM 632 C C . LEU A 1 82 ? 0.070 -7.089 -3.691 1.00 95.62 82 LEU A C 1
ATOM 634 O O . LEU A 1 82 ? 1.021 -6.304 -3.679 1.00 95.62 82 LEU A O 1
ATOM 638 N N . ASP A 1 83 ? 0.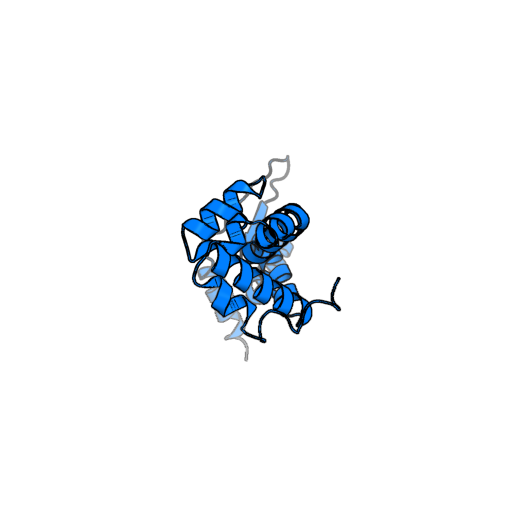238 -8.408 -3.601 1.00 94.50 83 ASP A N 1
ATOM 639 C CA . ASP A 1 83 ? 1.550 -9.054 -3.538 1.00 94.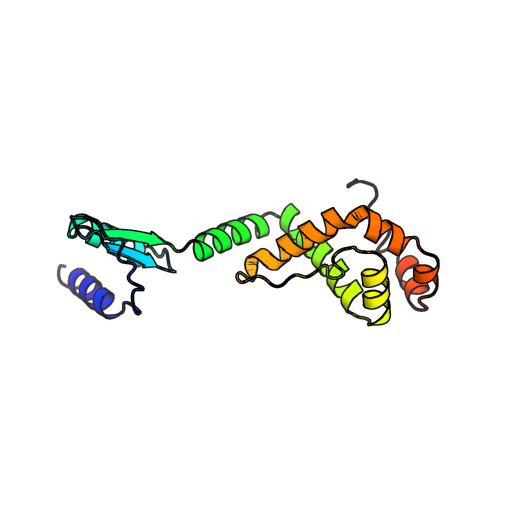50 83 ASP A CA 1
ATOM 640 C C . ASP A 1 83 ? 2.309 -8.925 -4.874 1.00 94.50 83 ASP A C 1
ATOM 642 O O . ASP A 1 83 ? 3.505 -8.616 -4.861 1.00 94.50 83 ASP A O 1
ATOM 646 N N . GLU A 1 84 ? 1.627 -9.050 -6.015 1.00 93.75 84 GLU A N 1
ATOM 647 C CA . GLU A 1 84 ? 2.184 -8.802 -7.356 1.00 93.75 84 GLU A CA 1
ATOM 648 C C . GLU A 1 84 ? 2.597 -7.337 -7.539 1.00 93.75 84 GLU A C 1
ATOM 650 O O . GLU A 1 84 ? 3.744 -7.045 -7.892 1.00 93.75 84 GLU A O 1
ATOM 655 N N . ALA A 1 85 ? 1.716 -6.392 -7.194 1.00 93.94 85 ALA A N 1
ATOM 656 C CA . ALA A 1 85 ? 2.026 -4.963 -7.223 1.00 93.94 85 ALA A CA 1
ATOM 657 C C . ALA A 1 85 ? 3.250 -4.631 -6.352 1.00 93.94 85 ALA A C 1
ATOM 659 O O . ALA A 1 85 ? 4.130 -3.845 -6.726 1.00 93.94 85 ALA A O 1
ATOM 660 N N . LYS A 1 86 ? 3.362 -5.280 -5.190 1.00 92.50 86 LYS A N 1
ATOM 661 C CA . LYS A 1 86 ? 4.514 -5.149 -4.295 1.00 92.50 86 LYS A CA 1
ATOM 662 C C . LYS A 1 86 ? 5.787 -5.762 -4.878 1.00 92.50 86 LYS A C 1
ATOM 664 O O . LYS A 1 86 ? 6.871 -5.235 -4.630 1.00 92.50 86 LYS A O 1
ATOM 669 N N . ALA A 1 87 ? 5.692 -6.866 -5.614 1.00 92.06 87 ALA A N 1
ATOM 670 C CA . ALA A 1 87 ? 6.831 -7.471 -6.298 1.00 92.06 87 ALA A CA 1
ATOM 671 C C . ALA A 1 87 ? 7.352 -6.552 -7.412 1.00 92.06 87 ALA A C 1
ATOM 673 O O . ALA A 1 87 ? 8.542 -6.233 -7.424 1.00 92.06 87 ALA A O 1
ATOM 674 N N . ILE A 1 88 ? 6.455 -6.041 -8.261 1.00 90.56 88 ILE A N 1
ATOM 675 C CA . ILE A 1 88 ? 6.787 -5.103 -9.343 1.00 90.56 88 ILE A CA 1
ATOM 676 C C . ILE A 1 88 ? 7.427 -3.833 -8.779 1.00 90.56 88 ILE A C 1
ATOM 678 O O . ILE A 1 88 ? 8.488 -3.410 -9.232 1.00 90.56 88 ILE A O 1
ATOM 682 N N . THR A 1 89 ? 6.832 -3.228 -7.751 1.00 92.12 89 THR A N 1
ATOM 683 C CA . THR A 1 89 ? 7.406 -2.013 -7.156 1.00 92.12 89 THR A CA 1
ATOM 684 C C . THR A 1 89 ? 8.740 -2.267 -6.466 1.00 92.12 89 THR A C 1
ATOM 686 O O . THR A 1 89 ? 9.671 -1.494 -6.661 1.00 92.12 89 THR A O 1
ATOM 689 N N . ARG A 1 90 ? 8.911 -3.364 -5.720 1.00 92.06 90 ARG A N 1
ATOM 690 C CA . ARG A 1 90 ? 10.230 -3.713 -5.159 1.00 92.06 90 ARG A CA 1
ATOM 691 C C . ARG A 1 90 ? 11.287 -3.872 -6.237 1.00 92.06 90 ARG A C 1
ATOM 693 O O . ARG A 1 90 ? 12.408 -3.428 -6.036 1.00 92.06 90 ARG A O 1
ATOM 700 N N . PHE A 1 91 ? 10.925 -4.494 -7.350 1.00 89.06 91 PHE A N 1
ATOM 701 C CA . PHE A 1 91 ? 11.813 -4.676 -8.482 1.00 89.06 91 PHE A CA 1
ATOM 702 C C . PHE A 1 91 ? 12.242 -3.333 -9.081 1.00 89.06 91 PHE A C 1
ATOM 704 O O . PHE A 1 91 ? 13.434 -3.049 -9.138 1.00 89.06 91 PHE A O 1
ATOM 711 N N . LEU A 1 92 ? 11.294 -2.457 -9.417 1.00 90.62 92 LEU A N 1
ATOM 712 C CA . LEU A 1 92 ? 11.591 -1.138 -9.989 1.00 90.62 92 LEU A CA 1
ATOM 713 C C . LEU A 1 92 ? 12.420 -0.240 -9.059 1.00 90.62 92 LEU A C 1
ATOM 715 O O . LEU A 1 92 ? 13.234 0.544 -9.532 1.00 90.62 92 LEU A O 1
ATOM 719 N N . TYR A 1 93 ? 12.236 -0.365 -7.744 1.00 90.00 93 TYR A N 1
ATOM 720 C CA . TYR A 1 93 ? 12.968 0.414 -6.741 1.00 90.00 93 TYR A CA 1
ATOM 721 C C . TYR A 1 93 ? 14.258 -0.269 -6.251 1.00 90.00 93 TYR A C 1
ATOM 723 O O . TYR A 1 93 ? 14.950 0.290 -5.399 1.00 90.00 93 TYR A O 1
ATOM 731 N N . SER A 1 94 ? 14.582 -1.469 -6.744 1.00 90.50 94 SER A N 1
ATOM 732 C CA . SER A 1 94 ? 15.772 -2.224 -6.317 1.00 90.50 94 SER A CA 1
ATOM 733 C C . SER A 1 94 ? 17.080 -1.685 -6.895 1.00 90.50 94 SER A C 1
ATOM 735 O O . SER A 1 94 ? 18.130 -1.862 -6.279 1.00 90.50 94 SER A O 1
ATOM 737 N N . ASP A 1 95 ? 17.008 -1.010 -8.042 1.00 88.31 95 ASP A N 1
ATOM 738 C CA . ASP A 1 95 ? 18.154 -0.497 -8.785 1.00 88.31 95 ASP A CA 1
ATOM 739 C C . ASP A 1 95 ? 17.908 0.953 -9.225 1.00 88.31 95 ASP A C 1
ATOM 741 O O . ASP A 1 95 ? 16.802 1.326 -9.627 1.00 88.31 95 ASP A O 1
ATOM 745 N N . GLU A 1 96 ? 18.946 1.787 -9.143 1.00 89.38 96 GLU A N 1
ATOM 746 C CA . GLU A 1 96 ? 18.846 3.216 -9.449 1.00 89.38 96 GLU A CA 1
ATOM 747 C C . GLU A 1 96 ? 18.518 3.472 -10.927 1.00 89.38 96 GLU A C 1
ATOM 749 O O . GLU A 1 96 ? 17.764 4.398 -11.231 1.00 89.38 96 GLU A O 1
ATOM 754 N N . LEU A 1 97 ? 19.002 2.628 -11.844 1.00 89.69 97 LEU A N 1
ATOM 755 C CA . LEU A 1 97 ? 18.739 2.778 -13.272 1.00 89.69 97 LEU A CA 1
ATOM 756 C C . LEU A 1 97 ? 17.302 2.383 -13.627 1.00 89.69 97 LEU A C 1
ATOM 758 O O . LEU A 1 97 ? 16.677 3.054 -14.451 1.00 89.69 97 LEU A O 1
ATOM 762 N N . LEU A 1 98 ? 16.755 1.335 -12.997 1.00 90.31 98 LEU A N 1
ATOM 763 C CA . LEU A 1 98 ? 15.334 0.980 -13.133 1.00 90.31 98 LEU A CA 1
ATOM 764 C C . LEU A 1 98 ? 14.438 2.101 -12.611 1.00 90.31 98 LEU A C 1
ATOM 766 O O . LEU A 1 98 ? 13.479 2.497 -13.278 1.00 90.31 98 LEU A O 1
ATOM 770 N N . LEU A 1 99 ? 14.781 2.644 -11.443 1.00 91.56 99 LEU A N 1
ATOM 771 C CA . LEU A 1 99 ? 14.045 3.739 -10.830 1.00 91.56 99 LEU A CA 1
ATOM 772 C C . LEU A 1 99 ? 14.086 4.997 -11.707 1.00 91.56 99 LEU A C 1
ATOM 774 O O . LEU A 1 99 ? 13.064 5.662 -11.897 1.00 91.56 99 LEU A O 1
ATOM 778 N N . GLU A 1 100 ? 15.248 5.329 -12.273 1.00 92.44 100 GLU A N 1
ATOM 779 C CA . GLU A 1 100 ? 15.387 6.459 -13.190 1.00 92.44 100 GLU A CA 1
ATOM 780 C C . GLU A 1 100 ? 14.608 6.231 -14.492 1.00 92.44 100 GLU A C 1
ATOM 782 O O . GLU A 1 100 ? 13.955 7.152 -14.992 1.00 92.44 100 GLU A O 1
ATOM 787 N N . LEU A 1 101 ? 14.625 5.009 -15.032 1.00 92.31 101 LEU A N 1
ATOM 788 C CA . LEU A 1 101 ? 13.867 4.670 -16.231 1.00 92.31 101 LEU A CA 1
ATOM 789 C C . LEU A 1 101 ? 12.356 4.770 -15.992 1.00 92.31 101 LEU A C 1
ATOM 791 O O . LEU A 1 101 ? 11.654 5.373 -16.806 1.00 92.31 101 LEU A O 1
ATOM 795 N N . MET A 1 102 ? 11.867 4.261 -14.861 1.00 94.38 102 MET A N 1
ATOM 796 C CA . MET A 1 102 ? 10.475 4.413 -14.438 1.00 94.38 102 MET A CA 1
ATOM 797 C C . MET A 1 102 ? 10.095 5.891 -14.353 1.00 94.38 102 MET A C 1
ATOM 799 O O . MET A 1 102 ? 9.136 6.318 -14.995 1.00 94.38 102 MET A O 1
ATOM 803 N N . ARG A 1 103 ? 10.901 6.705 -13.660 1.00 94.94 103 ARG A N 1
ATOM 804 C CA . ARG A 1 103 ? 10.711 8.161 -13.509 1.00 94.94 103 ARG A CA 1
ATOM 805 C C . ARG A 1 103 ? 10.710 8.949 -14.819 1.00 94.94 103 ARG A C 1
ATOM 807 O O . ARG A 1 103 ? 10.246 10.091 -14.823 1.00 94.94 103 ARG A O 1
ATOM 814 N N . LYS A 1 104 ? 11.275 8.401 -15.898 1.00 93.94 104 LYS A N 1
ATOM 815 C CA . LYS A 1 104 ? 11.235 8.997 -17.244 1.00 93.94 104 LYS A CA 1
ATOM 816 C C . LYS A 1 104 ? 9.922 8.713 -17.973 1.00 93.94 104 LYS A C 1
ATOM 818 O O . LYS A 1 104 ? 9.570 9.486 -18.858 1.00 93.94 104 LYS A O 1
ATOM 823 N N . HIS A 1 105 ? 9.225 7.638 -17.609 1.00 92.19 105 HIS A N 1
ATOM 824 C CA . HIS A 1 105 ? 8.014 7.190 -18.293 1.00 92.19 105 HIS A CA 1
ATOM 825 C C . HIS A 1 105 ? 6.728 7.582 -17.564 1.00 92.19 105 HIS A C 1
ATOM 827 O O . HIS A 1 105 ? 5.768 7.963 -18.227 1.00 92.19 105 HIS A O 1
ATOM 833 N N . ILE A 1 106 ? 6.694 7.503 -16.232 1.00 91.81 106 ILE A N 1
ATOM 834 C CA . ILE A 1 106 ? 5.484 7.809 -15.453 1.00 91.81 106 ILE A CA 1
ATOM 835 C C . ILE A 1 106 ? 5.362 9.310 -15.155 1.00 91.81 106 ILE A C 1
ATOM 837 O O . ILE A 1 106 ? 6.371 9.998 -14.971 1.00 91.81 106 ILE A O 1
ATOM 841 N N . VAL A 1 107 ? 4.131 9.822 -15.067 1.00 86.75 107 VAL A N 1
ATOM 842 C CA . VAL A 1 107 ? 3.866 11.257 -14.867 1.00 86.75 107 VAL A CA 1
ATOM 843 C C . VAL A 1 107 ? 4.182 11.676 -13.435 1.00 86.75 107 VAL A C 1
ATOM 845 O O . VAL A 1 107 ? 4.898 12.657 -13.221 1.00 86.75 107 VAL A O 1
ATOM 848 N N . GLU A 1 108 ? 3.700 10.917 -12.448 1.00 79.56 108 GLU A N 1
ATOM 849 C CA . GLU A 1 108 ? 3.884 11.253 -11.028 1.00 79.56 108 GLU A CA 1
ATOM 850 C C . GLU A 1 108 ? 5.294 10.947 -10.485 1.00 79.56 108 GLU A C 1
ATOM 852 O O . GLU A 1 108 ? 5.588 11.259 -9.332 1.00 79.56 108 GLU A O 1
ATOM 857 N N . ARG A 1 109 ? 6.194 10.381 -11.305 1.00 86.25 109 ARG A N 1
ATOM 858 C CA . ARG A 1 109 ? 7.589 9.986 -10.983 1.00 86.25 109 ARG A CA 1
ATOM 859 C C . ARG A 1 109 ? 7.765 9.015 -9.802 1.00 86.25 109 ARG A C 1
ATOM 861 O O . ARG A 1 109 ? 8.852 8.475 -9.629 1.00 86.25 109 ARG A O 1
ATOM 868 N N . GLU A 1 110 ? 6.725 8.734 -9.034 1.00 91.50 110 GLU A N 1
ATOM 869 C CA . GLU A 1 110 ? 6.726 7.811 -7.905 1.00 91.50 110 GLU A CA 1
ATOM 870 C C . GLU A 1 110 ? 5.476 6.930 -7.953 1.00 91.50 110 GLU A C 1
ATOM 872 O O . GLU A 1 110 ? 4.360 7.437 -8.015 1.00 91.50 110 GLU A O 1
ATOM 877 N N . LEU A 1 111 ? 5.653 5.609 -7.869 1.00 92.94 111 LEU A N 1
ATOM 878 C CA . LEU A 1 111 ? 4.530 4.677 -7.701 1.00 92.94 111 LEU A CA 1
ATOM 879 C C . LEU A 1 111 ? 4.144 4.529 -6.226 1.00 92.94 111 LEU A C 1
ATOM 881 O O . LEU A 1 111 ? 2.976 4.323 -5.893 1.00 92.94 111 LEU A O 1
ATOM 885 N N . ILE A 1 112 ? 5.119 4.632 -5.318 1.00 93.56 112 ILE A N 1
ATOM 886 C CA . ILE A 1 112 ? 4.894 4.516 -3.877 1.00 93.56 112 ILE A CA 1
ATOM 887 C C . ILE A 1 112 ? 4.738 5.913 -3.285 1.00 93.56 112 ILE A C 1
ATOM 889 O O . ILE A 1 112 ? 5.689 6.690 -3.219 1.00 93.56 112 ILE A O 1
ATOM 893 N N . ARG A 1 113 ? 3.536 6.219 -2.793 1.00 90.25 113 ARG A N 1
ATOM 894 C CA . ARG A 1 113 ? 3.242 7.484 -2.116 1.00 90.25 113 ARG A CA 1
ATOM 895 C C . ARG A 1 113 ? 3.038 7.252 -0.625 1.00 90.25 113 ARG A C 1
ATOM 897 O O . ARG A 1 113 ? 2.335 6.332 -0.209 1.00 90.25 113 ARG A O 1
ATOM 904 N N . SER A 1 114 ? 3.660 8.106 0.184 1.00 88.06 114 SER A N 1
ATOM 905 C CA . SER A 1 114 ? 3.466 8.084 1.634 1.00 88.06 114 SER A CA 1
ATOM 906 C C . SER A 1 114 ? 2.026 8.462 1.987 1.00 88.06 114 SER A C 1
ATOM 908 O O . SER A 1 114 ? 1.446 9.368 1.387 1.00 88.06 114 SER A O 1
ATOM 910 N N . SER A 1 115 ? 1.469 7.787 2.989 1.00 89.44 115 SER A N 1
ATOM 911 C CA . SER A 1 115 ? 0.159 8.077 3.565 1.00 89.44 115 SER A CA 1
ATOM 912 C C . SER A 1 115 ? 0.265 8.099 5.085 1.00 89.44 115 SER A C 1
ATOM 914 O O . SER A 1 115 ? 1.071 7.375 5.674 1.00 89.44 115 SER A O 1
ATOM 916 N N . MET A 1 116 ? -0.587 8.900 5.730 1.00 86.25 116 MET A N 1
ATOM 917 C CA . MET A 1 116 ? -0.735 8.893 7.190 1.00 86.25 116 MET A CA 1
ATOM 918 C C . MET A 1 116 ? -1.149 7.509 7.708 1.00 86.25 116 MET A C 1
ATOM 920 O O . MET A 1 116 ? -0.787 7.132 8.821 1.00 86.25 116 MET A O 1
ATOM 924 N N . LEU A 1 117 ? -1.864 6.737 6.883 1.00 88.75 117 LEU A N 1
ATOM 925 C CA . LEU A 1 117 ? -2.289 5.376 7.184 1.00 88.75 117 LEU A CA 1
ATOM 926 C C . LEU A 1 117 ? -1.469 4.386 6.366 1.00 88.75 117 LEU A C 1
ATOM 928 O O . LEU A 1 117 ? -1.671 4.224 5.163 1.00 88.75 117 LEU A O 1
ATOM 932 N N . LYS A 1 118 ? -0.552 3.689 7.043 1.00 90.56 118 LYS A N 1
ATOM 933 C CA . LYS A 1 118 ? 0.327 2.696 6.408 1.00 90.56 118 LYS A CA 1
ATOM 934 C C . LYS A 1 118 ? -0.447 1.552 5.744 1.00 90.56 118 LYS A C 1
ATOM 936 O O . LYS A 1 118 ? 0.011 1.049 4.727 1.00 90.56 118 LYS A O 1
ATOM 941 N N . SER A 1 119 ? -1.612 1.184 6.284 1.00 87.69 119 SER A N 1
ATOM 942 C CA . SER A 1 119 ? -2.490 0.137 5.733 1.00 87.69 119 SER A CA 1
ATOM 943 C C . SER A 1 119 ? -3.071 0.486 4.357 1.00 87.69 119 SER A C 1
ATOM 945 O O . SER A 1 119 ? -3.496 -0.396 3.625 1.00 87.69 119 SER A O 1
ATOM 947 N N . VAL A 1 120 ? -3.089 1.770 3.985 1.00 93.75 120 VAL A N 1
ATOM 948 C CA . VAL A 1 120 ? -3.641 2.242 2.706 1.00 93.75 120 VAL A CA 1
ATOM 949 C C . VAL A 1 120 ? -2.555 2.327 1.627 1.00 93.75 120 VAL A C 1
ATOM 951 O O . VAL A 1 120 ? -2.865 2.346 0.441 1.00 93.75 120 VAL A O 1
ATOM 954 N N . VAL A 1 121 ? -1.273 2.339 2.013 1.00 94.62 121 VAL A N 1
ATOM 955 C CA . VAL A 1 121 ? -0.142 2.473 1.077 1.00 94.62 121 VAL A CA 1
ATOM 956 C C . VAL A 1 121 ? -0.176 1.429 -0.052 1.00 94.62 121 VAL A C 1
ATOM 958 O O . VAL A 1 121 ? -0.026 1.848 -1.197 1.00 94.62 121 VAL A O 1
ATOM 961 N N . PRO A 1 122 ? -0.431 0.124 0.192 1.00 94.62 122 PRO A N 1
ATOM 962 C CA . PRO A 1 122 ? -0.514 -0.861 -0.891 1.00 94.62 122 PRO A CA 1
ATOM 963 C C . PRO A 1 122 ? -1.596 -0.531 -1.930 1.00 94.62 122 PRO A C 1
ATOM 965 O O . PRO A 1 122 ? -1.372 -0.691 -3.127 1.00 94.62 122 PRO A O 1
ATOM 968 N N . PHE A 1 123 ? -2.741 -0.011 -1.481 1.00 95.50 123 PHE A N 1
ATOM 969 C CA . PHE A 1 123 ? -3.858 0.364 -2.349 1.00 95.50 123 PHE A CA 1
ATOM 970 C C . PHE A 1 123 ? -3.559 1.628 -3.159 1.00 95.50 123 PHE A C 1
ATOM 972 O O . PHE A 1 123 ? -3.841 1.654 -4.350 1.00 95.50 123 PHE A O 1
ATOM 979 N N . ILE A 1 124 ? -2.932 2.638 -2.546 1.00 95.50 124 ILE A N 1
ATOM 980 C CA . ILE A 1 124 ? -2.471 3.841 -3.262 1.00 95.50 124 ILE A CA 1
ATOM 981 C C . ILE A 1 124 ? -1.429 3.459 -4.318 1.00 95.50 124 ILE A C 1
ATOM 983 O O . ILE A 1 124 ? -1.459 3.953 -5.439 1.00 95.50 124 ILE A O 1
ATOM 987 N N . THR A 1 125 ? -0.506 2.554 -3.984 1.00 95.38 125 THR A N 1
ATOM 988 C CA . THR A 1 125 ? 0.476 2.052 -4.948 1.00 95.38 125 THR A CA 1
ATOM 989 C C . THR A 1 125 ? -0.193 1.340 -6.119 1.00 95.38 125 THR A C 1
ATOM 991 O O . THR A 1 125 ? 0.155 1.616 -7.266 1.00 95.38 125 THR A O 1
ATOM 994 N N . LEU A 1 126 ? -1.173 0.474 -5.854 1.00 96.38 126 LEU A N 1
ATOM 995 C CA . LEU A 1 126 ? -1.935 -0.198 -6.903 1.00 96.38 126 LEU A CA 1
ATOM 996 C C . LEU A 1 126 ? -2.708 0.803 -7.781 1.00 96.38 126 LEU A C 1
ATOM 998 O O . LEU A 1 126 ? -2.678 0.692 -9.003 1.00 96.38 126 LEU A O 1
ATOM 1002 N N . GLU A 1 127 ? -3.348 1.808 -7.180 1.00 95.81 127 GLU A N 1
ATOM 1003 C CA . GLU A 1 127 ? -4.045 2.887 -7.895 1.00 95.81 127 GLU A CA 1
ATOM 1004 C C . GLU A 1 127 ? -3.102 3.648 -8.839 1.00 95.81 127 GLU A C 1
ATOM 1006 O O . GLU A 1 127 ? -3.436 3.868 -10.007 1.00 95.81 127 GLU A O 1
ATOM 1011 N N . ASN A 1 128 ? -1.896 3.985 -8.374 1.00 95.62 128 ASN A N 1
ATOM 1012 C CA . ASN A 1 128 ? -0.885 4.642 -9.203 1.00 95.62 128 ASN A CA 1
ATOM 1013 C C . ASN A 1 128 ? -0.424 3.735 -10.350 1.00 95.62 128 ASN A C 1
ATOM 1015 O O . ASN A 1 128 ? -0.292 4.196 -11.479 1.00 95.62 128 ASN A O 1
ATOM 1019 N N . MET A 1 129 ? -0.216 2.439 -10.093 1.00 95.12 129 MET A N 1
ATOM 1020 C CA . MET A 1 129 ? 0.165 1.476 -11.133 1.00 95.12 129 MET A CA 1
ATOM 1021 C C . MET A 1 129 ? -0.904 1.343 -12.219 1.00 95.12 129 MET A C 1
ATOM 1023 O O . MET A 1 129 ? -0.570 1.294 -13.400 1.00 95.12 129 MET A O 1
ATOM 1027 N N . VAL A 1 130 ? -2.183 1.314 -11.837 1.00 95.56 130 VAL A N 1
ATOM 1028 C CA . VAL A 1 130 ? -3.304 1.274 -12.789 1.00 95.56 130 VAL A CA 1
ATOM 1029 C C . VAL A 1 130 ? -3.384 2.578 -13.583 1.00 95.56 130 VAL A C 1
ATOM 1031 O O . VAL A 1 130 ? -3.534 2.543 -14.804 1.00 95.56 130 VAL A O 1
ATOM 1034 N N . SER A 1 131 ? -3.227 3.721 -12.913 1.00 95.25 131 SER A N 1
ATOM 1035 C CA . SER A 1 131 ? -3.254 5.046 -13.549 1.00 95.25 131 SER A CA 1
ATOM 1036 C C . SER A 1 131 ? -2.106 5.242 -14.543 1.00 95.25 131 SER A C 1
ATOM 1038 O O . SER A 1 131 ? -2.286 5.845 -15.597 1.00 95.25 131 SER A O 1
ATOM 1040 N N . GLU A 1 132 ? -0.934 4.682 -14.243 1.00 94.94 132 GLU A N 1
ATOM 1041 C CA . GLU A 1 132 ? 0.273 4.755 -15.071 1.00 94.94 132 GLU A CA 1
ATOM 1042 C C . GLU A 1 132 ? 0.461 3.519 -15.967 1.00 94.94 132 GLU A C 1
ATOM 1044 O O . GLU A 1 132 ? 1.518 3.356 -16.580 1.00 94.94 132 GLU A O 1
ATOM 1049 N N . ARG A 1 133 ? -0.547 2.640 -16.080 1.00 92.69 133 ARG A N 1
ATOM 1050 C CA . ARG A 1 133 ? -0.434 1.336 -16.758 1.00 92.69 133 ARG A CA 1
ATOM 1051 C C . ARG A 1 133 ? 0.167 1.451 -18.153 1.00 92.69 133 ARG A C 1
ATOM 1053 O O . ARG A 1 133 ? 1.086 0.712 -18.493 1.00 92.69 133 ARG A O 1
ATOM 1060 N N . GLU A 1 134 ? -0.336 2.370 -18.973 1.00 93.50 134 GLU A N 1
ATOM 1061 C CA . GLU A 1 134 ? 0.174 2.550 -20.337 1.00 93.50 134 GLU A CA 1
ATOM 1062 C C . GLU A 1 134 ? 1.637 2.998 -20.362 1.00 93.50 134 GLU A C 1
ATOM 1064 O O . GLU A 1 134 ? 2.403 2.560 -21.217 1.00 93.50 134 GLU A O 1
ATOM 1069 N N . ASN A 1 135 ? 2.038 3.854 -19.424 1.00 94.12 135 ASN A N 1
ATOM 1070 C CA . ASN A 1 135 ? 3.405 4.353 -19.326 1.00 94.12 135 ASN A CA 1
ATOM 1071 C C . ASN A 1 135 ? 4.363 3.265 -18.838 1.00 94.12 135 ASN A C 1
ATOM 1073 O O . ASN A 1 135 ? 5.465 3.139 -19.372 1.00 94.12 135 ASN A O 1
ATOM 1077 N N . LEU A 1 136 ? 3.922 2.433 -17.892 1.00 92.00 136 LEU A N 1
ATOM 1078 C CA . LEU A 1 136 ? 4.664 1.258 -17.445 1.00 92.00 136 LEU A CA 1
ATOM 1079 C C . LEU A 1 136 ? 4.827 0.244 -18.581 1.00 92.00 136 LEU A C 1
ATOM 1081 O O . LEU A 1 136 ? 5.942 -0.198 -18.838 1.00 92.00 136 LEU A O 1
ATOM 1085 N N . VAL A 1 137 ? 3.765 -0.063 -19.332 1.00 91.19 137 VAL A N 1
ATOM 1086 C CA . VAL A 1 137 ? 3.868 -0.941 -20.510 1.00 91.19 137 VAL A CA 1
ATOM 1087 C C . VAL A 1 137 ? 4.852 -0.366 -21.532 1.00 91.19 137 VAL A C 1
ATOM 1089 O O . VAL A 1 137 ? 5.748 -1.080 -21.976 1.00 91.19 137 VAL A O 1
ATOM 1092 N N . ARG A 1 138 ? 4.764 0.935 -21.850 1.00 91.88 138 ARG A N 1
ATOM 1093 C CA . ARG A 1 138 ? 5.727 1.601 -22.747 1.00 91.88 138 ARG A CA 1
ATOM 1094 C C . ARG A 1 138 ? 7.163 1.465 -22.244 1.00 91.88 138 ARG A C 1
ATOM 1096 O O . ARG A 1 138 ? 8.037 1.143 -23.044 1.00 91.88 138 ARG A O 1
ATOM 1103 N N . MET A 1 139 ? 7.394 1.645 -20.942 1.00 92.12 139 MET A N 1
ATOM 1104 C CA . MET A 1 139 ? 8.703 1.459 -20.314 1.00 92.12 139 MET A CA 1
ATOM 1105 C C . MET A 1 139 ? 9.241 0.043 -20.543 1.00 92.12 139 MET A C 1
ATOM 1107 O O . MET A 1 139 ? 10.354 -0.090 -21.048 1.00 92.12 139 MET A O 1
ATOM 1111 N N . PHE A 1 140 ? 8.458 -0.994 -20.230 1.00 87.06 140 PHE A N 1
ATOM 1112 C CA . PHE A 1 140 ? 8.862 -2.399 -20.393 1.00 87.06 140 PHE A CA 1
ATOM 1113 C C . PHE A 1 140 ? 9.113 -2.789 -21.857 1.00 8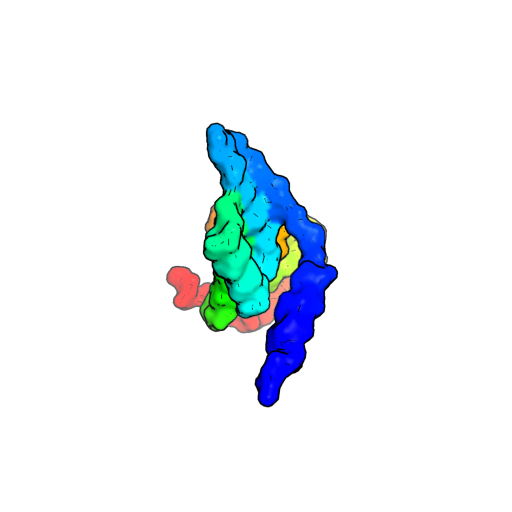7.06 140 PHE A C 1
ATOM 1115 O O . PHE A 1 140 ? 9.908 -3.682 -22.134 1.00 87.06 140 PHE A O 1
ATOM 1122 N N . THR A 1 141 ? 8.475 -2.100 -22.803 1.00 87.38 141 THR A N 1
ATOM 1123 C CA . THR A 1 141 ? 8.678 -2.310 -24.248 1.00 87.38 141 THR A CA 1
ATOM 1124 C C . THR A 1 141 ? 9.740 -1.400 -24.876 1.00 87.38 141 THR A C 1
ATOM 1126 O O . THR A 1 141 ? 9.952 -1.452 -26.086 1.00 87.38 141 THR A O 1
ATOM 1129 N N . SER A 1 142 ? 10.395 -0.536 -24.094 1.00 87.94 142 SER A N 1
ATOM 1130 C CA . SER A 1 142 ? 11.358 0.439 -24.618 1.00 87.94 142 SER A CA 1
ATOM 1131 C C . SER A 1 142 ? 12.716 -0.193 -24.954 1.00 87.94 142 SER A C 1
ATOM 1133 O O . SER A 1 142 ? 13.159 -1.150 -24.321 1.00 87.94 142 SER A O 1
ATOM 1135 N N . GLU A 1 143 ? 13.445 0.383 -25.912 1.00 86.00 143 GLU A N 1
ATOM 1136 C CA . GLU A 1 143 ? 14.817 -0.059 -26.225 1.00 86.00 143 GLU A CA 1
ATOM 1137 C C . GLU A 1 143 ? 15.762 0.100 -25.021 1.00 86.00 143 GLU A C 1
ATOM 1139 O O . GLU A 1 143 ? 16.633 -0.737 -24.778 1.00 86.00 143 GLU A O 1
ATOM 1144 N N . ALA A 1 144 ? 15.539 1.141 -24.210 1.00 85.25 144 ALA A N 1
ATOM 1145 C CA . ALA A 1 144 ? 16.282 1.374 -22.976 1.00 85.25 144 ALA A CA 1
ATOM 1146 C C . ALA A 1 144 ? 16.114 0.218 -21.973 1.00 85.25 144 ALA A C 1
ATOM 1148 O O . ALA A 1 144 ? 17.084 -0.159 -21.321 1.00 85.25 144 ALA A O 1
ATOM 1149 N N . TRP A 1 145 ? 14.925 -0.394 -21.904 1.00 82.75 145 TRP A N 1
ATOM 1150 C CA . TRP A 1 145 ? 14.677 -1.593 -21.095 1.00 82.75 145 TRP A CA 1
ATOM 1151 C C . TRP A 1 145 ? 15.551 -2.774 -21.529 1.00 82.75 145 TRP A C 1
ATOM 1153 O O . TRP A 1 145 ? 16.150 -3.462 -20.709 1.00 82.75 145 TRP A O 1
ATOM 1163 N N . SER A 1 146 ? 15.699 -2.967 -22.838 1.00 79.19 146 SER A N 1
ATOM 1164 C CA . SER A 1 146 ? 16.483 -4.073 -23.407 1.00 79.19 146 SER A CA 1
ATOM 1165 C C . SER A 1 146 ? 17.997 -3.916 -23.213 1.00 79.19 146 SER A C 1
ATOM 1167 O O . SER A 1 146 ? 18.761 -4.831 -23.504 1.00 79.19 146 SER A O 1
ATOM 1169 N N . THR A 1 147 ? 18.446 -2.755 -22.729 1.00 79.25 147 THR A N 1
ATOM 1170 C CA . THR A 1 147 ? 19.866 -2.459 -22.499 1.00 79.25 147 THR A CA 1
ATOM 1171 C C . THR A 1 147 ? 20.346 -2.962 -21.130 1.00 79.25 147 THR A C 1
ATOM 1173 O O . THR A 1 147 ? 21.550 -3.008 -20.878 1.00 79.25 147 THR A O 1
ATOM 1176 N N . PHE A 1 148 ? 19.436 -3.365 -20.235 1.00 76.50 148 PHE A N 1
ATOM 1177 C CA . PHE A 1 148 ? 19.807 -3.869 -18.915 1.00 76.50 148 PHE A CA 1
ATOM 1178 C C . PHE A 1 148 ? 20.415 -5.281 -19.000 1.00 76.50 148 PHE A C 1
ATOM 1180 O O . PHE A 1 148 ? 19.714 -6.223 -19.375 1.00 76.50 148 PHE A O 1
ATOM 1187 N N . PRO A 1 149 ? 21.693 -5.472 -18.604 1.00 65.12 149 PRO A N 1
ATOM 1188 C CA . PRO A 1 149 ? 22.426 -6.723 -18.835 1.00 65.12 149 PRO A CA 1
ATOM 1189 C C . PRO A 1 149 ? 21.788 -7.967 -18.206 1.00 65.12 149 PRO A C 1
ATOM 1191 O O . PRO A 1 149 ? 21.905 -9.058 -18.748 1.00 65.12 149 PRO A O 1
ATOM 1194 N N . TRP A 1 150 ? 21.113 -7.796 -17.070 1.00 69.81 150 TRP A N 1
ATOM 1195 C CA . TRP A 1 150 ? 20.492 -8.870 -16.291 1.00 69.81 150 TRP A CA 1
ATOM 1196 C C . TRP A 1 150 ? 19.027 -9.137 -16.689 1.00 69.81 150 TRP A C 1
ATOM 1198 O O . TRP A 1 150 ? 18.440 -10.127 -16.258 1.00 69.81 150 TRP A O 1
ATOM 1208 N N . ILE A 1 151 ? 18.421 -8.295 -17.537 1.00 60.34 151 ILE A N 1
ATOM 1209 C CA . ILE A 1 151 ? 17.051 -8.509 -18.037 1.00 60.34 151 ILE A CA 1
ATOM 1210 C C . ILE A 1 151 ? 17.010 -9.629 -19.075 1.00 60.34 151 ILE A C 1
ATOM 1212 O O . ILE A 1 151 ? 16.023 -10.361 -19.138 1.00 60.34 151 ILE A O 1
ATOM 1216 N N . CYS A 1 152 ? 18.100 -9.835 -19.818 1.00 53.44 152 CYS A N 1
ATOM 1217 C CA . CYS A 1 152 ? 18.256 -11.003 -20.683 1.00 53.44 152 CYS A CA 1
ATOM 1218 C C . CYS A 1 152 ? 18.116 -12.325 -19.907 1.00 53.44 152 CYS A C 1
ATOM 1220 O O . CYS A 1 152 ? 17.583 -13.281 -20.460 1.00 53.44 152 CYS A O 1
ATOM 1222 N N . ASP A 1 153 ? 18.519 -12.368 -18.632 1.00 53.66 153 ASP A N 1
ATOM 1223 C CA . ASP A 1 153 ? 18.377 -13.560 -17.787 1.00 53.66 153 ASP A CA 1
ATOM 1224 C C . ASP A 1 153 ? 16.961 -13.682 -17.191 1.00 53.66 153 ASP A C 1
ATOM 1226 O O . ASP A 1 153 ? 16.435 -14.787 -17.088 1.00 53.66 153 ASP A O 1
ATOM 1230 N N . LEU A 1 154 ? 16.307 -12.559 -16.859 1.00 53.38 154 LEU A N 1
ATOM 1231 C CA . LEU A 1 154 ? 14.966 -12.533 -16.252 1.00 53.38 154 LEU A CA 1
ATOM 1232 C C . LEU A 1 154 ? 13.832 -12.810 -17.259 1.00 53.38 154 LEU A C 1
ATOM 1234 O O . LEU A 1 154 ? 12.859 -13.473 -16.927 1.00 53.38 154 LEU A O 1
ATOM 1238 N N . VAL A 1 155 ? 13.951 -12.319 -18.498 1.00 46.97 155 VAL A N 1
ATOM 1239 C CA . VAL A 1 155 ? 12.973 -12.569 -19.580 1.00 46.97 155 VAL A CA 1
ATOM 1240 C C . VAL A 1 155 ? 13.076 -14.007 -20.107 1.00 46.97 155 VAL A C 1
ATOM 1242 O O . VAL A 1 155 ? 12.101 -14.555 -20.615 1.00 46.97 155 VAL A O 1
ATOM 1245 N N . MET A 1 156 ? 14.246 -14.635 -19.958 1.00 43.47 156 MET A N 1
ATOM 1246 C CA . MET A 1 156 ? 14.471 -16.050 -20.275 1.00 43.47 156 MET A CA 1
ATOM 1247 C C . MET A 1 156 ? 14.100 -16.982 -19.109 1.00 43.47 156 MET A C 1
ATOM 1249 O O . MET A 1 156 ? 14.004 -18.195 -19.307 1.00 43.47 156 MET A O 1
ATOM 1253 N N . ASP A 1 157 ? 13.854 -16.440 -17.912 1.00 41.47 157 ASP A N 1
ATOM 1254 C CA . ASP A 1 157 ? 13.281 -17.184 -16.797 1.00 41.47 157 ASP A CA 1
ATOM 1255 C C . ASP A 1 157 ? 11.771 -17.352 -17.036 1.00 41.47 157 ASP A C 1
ATOM 1257 O O . ASP A 1 157 ? 10.959 -16.434 -16.903 1.00 41.47 157 ASP A O 1
ATOM 1261 N N . SER A 1 158 ? 11.390 -18.570 -17.417 1.00 43.44 158 SER A N 1
ATOM 1262 C CA . SER A 1 158 ? 10.017 -19.018 -17.694 1.00 43.44 158 SER A CA 1
ATOM 1263 C C . SER A 1 158 ? 8.989 -18.763 -16.575 1.00 43.44 158 SER A C 1
ATOM 1265 O O . SER A 1 158 ? 7.808 -19.050 -16.761 1.00 43.44 158 SER A O 1
ATOM 1267 N N . SER A 1 159 ? 9.410 -18.237 -15.422 1.00 50.38 159 SER A N 1
ATOM 1268 C CA . SER A 1 159 ? 8.547 -17.880 -14.297 1.00 50.38 159 SER A CA 1
ATOM 1269 C C . SER A 1 159 ? 7.877 -16.503 -14.412 1.00 50.38 159 SER A C 1
ATOM 1271 O O . SER A 1 159 ? 6.852 -16.304 -13.765 1.00 50.38 159 SER A O 1
ATOM 1273 N N . PHE A 1 160 ? 8.380 -15.577 -15.243 1.00 43.59 160 PHE A N 1
ATOM 1274 C CA . PHE A 1 160 ? 7.771 -14.242 -15.395 1.00 43.59 160 PHE A CA 1
ATOM 1275 C C . PHE A 1 160 ? 6.722 -14.180 -16.523 1.00 43.59 160 PHE A C 1
ATOM 1277 O O . PHE A 1 160 ? 5.730 -13.471 -16.416 1.00 43.59 160 PHE A O 1
ATOM 1284 N N . GLY A 1 161 ? 6.907 -14.946 -17.606 1.00 42.97 161 GLY A N 1
ATOM 1285 C CA . GLY A 1 161 ? 6.100 -14.829 -18.834 1.00 42.97 161 GLY A CA 1
ATOM 1286 C C . GLY A 1 161 ? 4.966 -15.844 -19.026 1.00 42.97 161 GLY A C 1
ATOM 1287 O O . GLY A 1 161 ? 4.334 -15.834 -20.079 1.00 42.97 161 GLY A O 1
ATOM 1288 N N . ALA A 1 162 ? 4.714 -16.748 -18.073 1.00 35.50 162 ALA A N 1
ATOM 1289 C CA . ALA A 1 162 ? 3.780 -17.865 -18.272 1.00 35.50 162 ALA A CA 1
ATOM 1290 C C . ALA A 1 162 ? 2.410 -17.715 -17.577 1.00 35.50 162 ALA A C 1
ATOM 1292 O O . ALA A 1 162 ? 1.589 -18.623 -17.697 1.00 35.50 162 ALA A O 1
ATOM 1293 N N . ALA A 1 163 ? 2.137 -16.607 -16.876 1.00 38.53 163 ALA A N 1
ATOM 1294 C CA . ALA A 1 163 ? 0.886 -16.440 -16.119 1.00 38.53 163 ALA A CA 1
ATOM 1295 C C . ALA A 1 163 ? 0.001 -15.244 -16.528 1.00 38.53 163 ALA A C 1
ATOM 1297 O O . ALA A 1 163 ? -1.136 -15.169 -16.075 1.00 38.53 163 ALA A O 1
ATOM 1298 N N . GLU A 1 164 ? 0.442 -14.344 -17.410 1.00 41.03 164 GLU A N 1
ATOM 1299 C CA . GLU A 1 164 ? -0.270 -13.076 -17.663 1.00 41.03 164 GLU A CA 1
ATOM 1300 C C . GLU A 1 164 ? -0.621 -12.855 -19.138 1.00 41.03 164 GLU A C 1
ATOM 1302 O O . GLU A 1 164 ? -0.193 -11.891 -19.770 1.00 41.03 164 GLU A O 1
ATOM 1307 N N . ILE A 1 165 ? -1.442 -13.749 -19.698 1.00 34.09 165 ILE A N 1
ATOM 1308 C CA . ILE A 1 165 ? -2.239 -13.430 -20.900 1.00 34.09 165 ILE A CA 1
ATOM 1309 C C . ILE A 1 165 ? -3.755 -13.597 -20.657 1.00 34.09 165 ILE A C 1
ATOM 1311 O O . ILE A 1 165 ? -4.540 -13.037 -21.411 1.00 34.09 165 ILE A O 1
ATOM 1315 N N . ASP A 1 166 ? -4.191 -14.217 -19.551 1.00 28.98 166 ASP A N 1
ATOM 1316 C CA . ASP A 1 166 ? -5.624 -14.460 -19.277 1.00 28.98 166 ASP A CA 1
ATOM 1317 C C . ASP A 1 166 ? -6.238 -13.582 -18.158 1.00 28.98 166 ASP A C 1
ATOM 1319 O O . ASP A 1 166 ? -7.361 -13.832 -17.720 1.00 28.98 166 ASP A O 1
ATOM 1323 N N . ILE A 1 167 ? -5.545 -12.529 -17.699 1.00 33.31 167 ILE A N 1
ATOM 1324 C CA . ILE A 1 167 ? -6.103 -11.515 -16.770 1.00 33.31 167 ILE A CA 1
ATOM 1325 C C . ILE A 1 167 ? -5.968 -10.093 -17.355 1.00 33.31 167 ILE A C 1
ATOM 1327 O O . ILE A 1 167 ? -5.686 -9.123 -16.651 1.00 33.31 167 ILE A O 1
ATOM 1331 N N . LEU A 1 168 ? -6.174 -9.952 -18.669 1.00 34.84 168 LEU A N 1
ATOM 1332 C CA . LEU A 1 168 ? -6.439 -8.666 -19.327 1.00 34.84 168 LEU A CA 1
ATOM 1333 C C . LEU A 1 168 ? -7.721 -8.730 -20.156 1.00 34.84 168 LEU A C 1
ATOM 1335 O O . LEU A 1 168 ? -7.886 -9.710 -20.913 1.00 34.84 168 LEU A O 1
#

Secondary structure (DSSP, 8-state):
--SHHHHHHHHHHHT----EEEEE-SSS-EEEEEES---HHHHHHHHHHHHHSSEEEEE-HHHHHHHHHHHHHTSHHHHHHHHHHHHHHHHHTTSHHHHHHHHHH-SSS-S----SSGGGHHHHHHHHHHHTHHHHHHHHTSTTGGG-TTHHHHHSSTTTSSS-SS--